Protein AF-A0A8T4BYN0-F1 (afdb_monomer_lite)

Sequence (73 aa):
MGPKDSYSKFEKVRIVSARALQISQGSPLMIDLGPEEADGFDPTNIALKEWEAELIPIDIKRESKKKRSMGWS

Secondary structure (DSSP, 8-state):
---GGGS-HHHHHHHHHHHHHHHHTTPPPSS---HHHHHS--HHHHHHHHHHTT--S----------------

Structure (mmCIF, N/CA/C/O backbone):
data_AF-A0A8T4BYN0-F1
#
_entry.id   AF-A0A8T4BYN0-F1
#
loop_
_atom_site.group_PDB
_atom_site.id
_atom_site.type_symbol
_atom_site.label_atom_id
_atom_site.label_alt_id
_atom_site.label_comp_id
_atom_site.label_asym_id
_atom_site.label_entity_id
_atom_site.label_seq_id
_atom_site.pdbx_PDB_ins_code
_atom_site.Cartn_x
_atom_site.Cartn_y
_atom_site.Cartn_z
_atom_site.occupancy
_atom_site.B_iso_or_equiv
_atom_site.auth_seq_id
_atom_site.auth_comp_id
_atom_site.auth_asym_id
_atom_site.auth_atom_id
_atom_site.pdbx_PDB_model_num
ATOM 1 N N . MET A 1 1 ? -14.893 -2.087 -0.834 1.00 61.50 1 MET A N 1
ATOM 2 C CA . MET A 1 1 ? -14.268 -0.814 -0.463 1.00 61.50 1 MET A CA 1
ATOM 3 C C . MET A 1 1 ? -15.350 0.186 -0.121 1.00 61.50 1 MET A C 1
ATOM 5 O O . MET A 1 1 ? -16.236 0.411 -0.941 1.00 61.50 1 MET A O 1
ATOM 9 N N . GLY A 1 2 ? -15.315 0.743 1.087 1.00 67.31 2 GLY A N 1
ATOM 10 C CA . GLY A 1 2 ? -16.023 1.992 1.365 1.00 67.31 2 GLY A CA 1
ATOM 11 C C . GLY A 1 2 ? -15.320 3.169 0.676 1.00 67.31 2 GLY A C 1
ATOM 12 O O . GLY A 1 2 ? -14.206 2.999 0.180 1.00 67.31 2 GLY A O 1
ATOM 13 N N . PRO A 1 3 ? -15.927 4.366 0.647 1.00 73.81 3 PRO A N 1
ATOM 14 C CA . PRO A 1 3 ? -15.248 5.554 0.136 1.00 73.81 3 PRO A CA 1
ATOM 15 C C . PRO A 1 3 ? -13.937 5.781 0.902 1.00 73.81 3 PRO A C 1
ATOM 17 O O . PRO A 1 3 ? -13.911 5.661 2.132 1.00 73.81 3 PRO A O 1
ATOM 20 N N . LYS A 1 4 ? -12.856 6.110 0.186 1.00 72.56 4 LYS A N 1
ATOM 21 C CA . LYS A 1 4 ? -11.501 6.303 0.736 1.00 72.56 4 LYS A CA 1
ATOM 22 C C . LYS A 1 4 ? -11.459 7.262 1.933 1.00 72.56 4 LYS A C 1
ATOM 24 O O . LYS A 1 4 ? -10.729 7.011 2.892 1.00 72.56 4 LYS A O 1
ATOM 29 N N . ASP A 1 5 ? -12.308 8.289 1.928 1.00 79.31 5 ASP A N 1
ATOM 30 C CA . ASP A 1 5 ? -12.42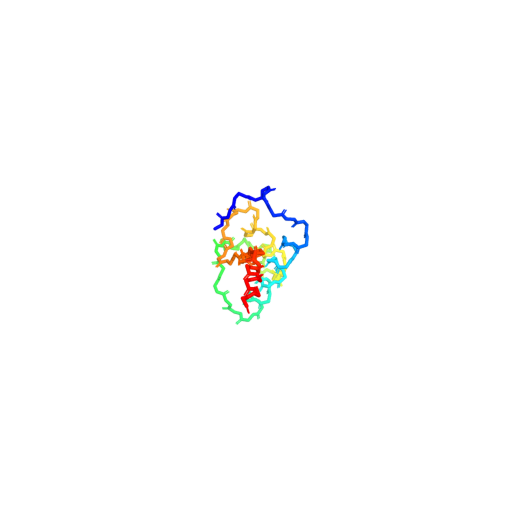2 9.290 3.001 1.00 79.31 5 ASP A CA 1
ATOM 31 C C . ASP A 1 5 ? -13.032 8.746 4.302 1.00 79.31 5 ASP A C 1
ATOM 33 O O . ASP A 1 5 ? -12.951 9.381 5.353 1.00 79.31 5 ASP A O 1
ATOM 37 N N . SER A 1 6 ? -13.639 7.559 4.259 1.00 86.25 6 SER A N 1
ATOM 38 C CA . SER A 1 6 ? -14.230 6.927 5.438 1.00 86.25 6 SER A CA 1
ATOM 39 C C . SER A 1 6 ? -13.221 6.168 6.299 1.00 86.25 6 SER A C 1
ATOM 41 O O . SER A 1 6 ? -13.572 5.790 7.419 1.00 86.25 6 SER A O 1
ATOM 43 N N . TYR A 1 7 ? -11.997 5.928 5.813 1.00 89.69 7 TYR A N 1
ATOM 44 C CA . TYR A 1 7 ? -10.960 5.217 6.560 1.00 89.69 7 TYR A CA 1
ATOM 45 C C . TYR A 1 7 ? -10.135 6.176 7.421 1.00 89.69 7 TYR A C 1
ATOM 47 O O . TYR A 1 7 ? -9.664 7.220 6.970 1.00 89.69 7 TYR A O 1
ATOM 55 N N . SER A 1 8 ? -9.881 5.787 8.667 1.00 93.38 8 SER A N 1
ATOM 56 C CA . SER A 1 8 ? -8.918 6.487 9.515 1.00 93.38 8 SER A CA 1
ATOM 57 C C . SER A 1 8 ? -7.485 6.328 8.988 1.00 93.38 8 SER A C 1
ATOM 59 O O . SER A 1 8 ? -7.158 5.391 8.256 1.00 93.38 8 SER A O 1
ATOM 61 N N . LYS A 1 9 ? -6.574 7.201 9.435 1.00 92.50 9 LYS A N 1
ATOM 62 C CA . LYS A 1 9 ? -5.142 7.093 9.109 1.00 92.50 9 LYS A CA 1
ATOM 63 C C . LYS A 1 9 ? -4.564 5.717 9.473 1.00 92.50 9 LYS A C 1
ATOM 65 O O . LYS A 1 9 ? -3.772 5.172 8.712 1.00 92.50 9 LYS A O 1
ATOM 70 N N . PHE A 1 10 ? -4.975 5.148 10.607 1.00 93.75 10 PHE A N 1
ATOM 71 C CA . PHE A 1 10 ? -4.520 3.829 11.059 1.00 93.75 10 PHE A CA 1
ATOM 72 C C . PHE A 1 10 ? -5.060 2.701 10.181 1.00 93.75 10 PHE A C 1
ATOM 74 O O . PHE A 1 10 ? -4.322 1.784 9.829 1.00 93.75 10 PHE A O 1
ATOM 81 N N . GLU A 1 11 ? -6.331 2.799 9.796 1.00 93.75 11 GLU A N 1
ATOM 82 C CA . GLU A 1 11 ? -6.979 1.872 8.871 1.00 93.75 11 GLU A CA 1
ATOM 83 C C . GLU A 1 11 ? -6.279 1.886 7.503 1.00 93.75 11 GLU A C 1
ATOM 85 O O . GLU A 1 11 ? -5.859 0.832 7.025 1.00 93.75 11 GLU A O 1
ATOM 90 N N . LYS A 1 12 ? -6.036 3.075 6.931 1.00 93.44 12 LYS A N 1
ATOM 91 C CA . LYS A 1 12 ? -5.275 3.234 5.681 1.00 93.44 12 LYS A CA 1
ATOM 92 C C . LYS A 1 12 ? -3.895 2.582 5.774 1.00 93.44 12 LYS A C 1
ATOM 94 O O . LYS A 1 12 ? -3.532 1.794 4.905 1.00 93.44 12 LYS A O 1
ATOM 99 N N . VAL A 1 13 ? -3.127 2.894 6.822 1.00 95.75 13 VAL A N 1
ATOM 100 C CA . VAL A 1 13 ? -1.788 2.313 7.016 1.00 95.75 13 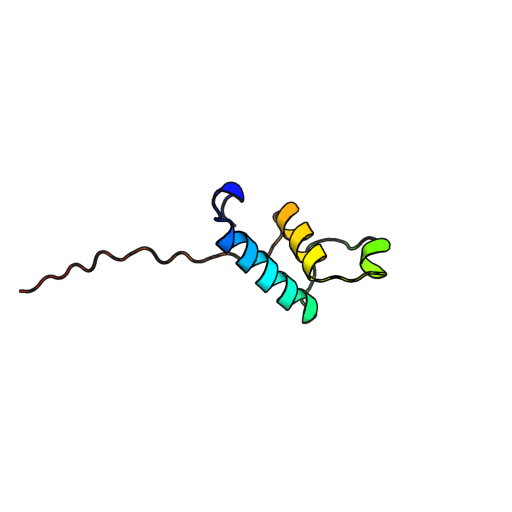VAL A CA 1
ATOM 101 C C . VAL A 1 13 ? -1.873 0.791 7.089 1.00 95.75 13 VAL A C 1
ATOM 103 O O . VAL A 1 13 ? -1.101 0.111 6.422 1.00 95.75 13 VAL A O 1
ATOM 106 N N . ARG A 1 14 ? -2.839 0.237 7.830 1.00 95.31 14 ARG A N 1
ATOM 107 C CA . ARG A 1 14 ? -2.985 -1.215 7.968 1.00 95.31 14 ARG A CA 1
ATOM 108 C C . ARG A 1 14 ? -3.301 -1.901 6.640 1.00 95.31 14 ARG A C 1
ATOM 110 O O . ARG A 1 14 ? -2.730 -2.959 6.380 1.00 95.31 14 ARG A O 1
ATOM 117 N N . ILE A 1 15 ? -4.173 -1.306 5.826 1.00 95.19 15 ILE A N 1
ATOM 118 C CA . ILE A 1 15 ? -4.513 -1.803 4.486 1.00 95.19 15 ILE A CA 1
ATOM 119 C C . ILE A 1 15 ? -3.265 -1.810 3.601 1.00 95.19 15 ILE A C 1
ATOM 121 O O . ILE A 1 15 ? -2.895 -2.858 3.080 1.00 95.19 15 ILE A O 1
ATOM 125 N N . VAL A 1 16 ? -2.565 -0.678 3.495 1.00 95.94 16 VAL A N 1
ATOM 126 C CA . VAL A 1 16 ? -1.366 -0.562 2.650 1.00 95.94 16 VAL A CA 1
ATOM 127 C C . VAL A 1 16 ? -0.273 -1.531 3.104 1.00 95.94 16 VAL A C 1
ATOM 129 O O . VAL A 1 16 ? 0.284 -2.243 2.276 1.00 95.94 16 VAL A O 1
ATOM 132 N N . SER A 1 17 ? -0.003 -1.638 4.409 1.00 96.38 17 SER A N 1
ATOM 133 C CA . SER A 1 17 ? 1.005 -2.575 4.926 1.00 96.38 17 SER A CA 1
ATOM 134 C C . SER A 1 17 ? 0.646 -4.038 4.654 1.00 96.38 17 SER A C 1
ATOM 136 O O . SER A 1 17 ? 1.517 -4.828 4.299 1.00 96.38 17 SER A O 1
ATOM 138 N N . ALA A 1 18 ? -0.627 -4.417 4.816 1.00 96.94 18 ALA A N 1
ATOM 139 C CA . ALA A 1 18 ? -1.076 -5.773 4.511 1.00 96.94 18 ALA A CA 1
ATOM 140 C C . ALA A 1 18 ? -0.979 -6.071 3.009 1.00 96.94 18 ALA A C 1
ATOM 142 O O . ALA A 1 18 ? -0.562 -7.164 2.630 1.00 96.94 18 ALA A O 1
ATOM 143 N N . ARG A 1 19 ? -1.316 -5.097 2.155 1.00 97.00 19 ARG A N 1
ATOM 144 C CA . ARG A 1 19 ? -1.221 -5.252 0.704 1.00 97.00 19 ARG A CA 1
ATOM 145 C C . ARG A 1 19 ? 0.228 -5.334 0.224 1.00 97.00 19 ARG A C 1
ATOM 147 O O . ARG A 1 19 ? 0.539 -6.219 -0.563 1.00 97.00 19 ARG A O 1
ATOM 154 N N . ALA A 1 20 ? 1.120 -4.503 0.758 1.00 96.69 20 ALA A N 1
ATOM 155 C CA . ALA A 1 20 ? 2.552 -4.576 0.470 1.00 96.69 20 ALA A CA 1
ATOM 156 C C . ALA A 1 20 ? 3.120 -5.965 0.802 1.00 96.69 20 ALA A C 1
ATOM 158 O O . ALA A 1 20 ? 3.835 -6.546 -0.007 1.00 96.69 20 ALA A O 1
ATOM 159 N N . LEU A 1 21 ? 2.726 -6.552 1.941 1.00 96.69 21 LEU A N 1
ATOM 160 C CA . LEU A 1 21 ? 3.120 -7.918 2.296 1.00 96.69 21 LEU A CA 1
ATOM 161 C C . LEU A 1 21 ? 2.640 -8.954 1.267 1.00 96.69 21 LEU A C 1
ATOM 163 O O . LEU A 1 21 ? 3.410 -9.836 0.897 1.00 96.69 21 LEU A O 1
ATOM 167 N N . GLN A 1 22 ? 1.392 -8.855 0.799 1.00 96.31 22 GLN A N 1
ATOM 168 C CA . GLN A 1 22 ? 0.869 -9.760 -0.233 1.00 96.31 22 GLN A CA 1
ATOM 169 C C . GLN A 1 22 ? 1.685 -9.661 -1.527 1.00 96.31 22 GLN A C 1
ATOM 171 O O . GLN A 1 22 ? 2.024 -10.685 -2.116 1.00 96.31 22 GLN A O 1
ATOM 176 N N . ILE A 1 23 ? 2.027 -8.443 -1.949 1.00 95.19 23 ILE A N 1
ATOM 177 C CA . ILE A 1 23 ? 2.843 -8.195 -3.143 1.00 95.19 23 ILE A CA 1
ATOM 178 C C . ILE A 1 23 ? 4.234 -8.816 -2.982 1.00 95.19 23 ILE A C 1
ATOM 180 O O . ILE A 1 23 ? 4.680 -9.545 -3.865 1.00 95.19 23 ILE A O 1
ATOM 184 N N . SER A 1 24 ? 4.881 -8.629 -1.827 1.00 94.50 24 SER A N 1
ATOM 185 C CA . SER A 1 24 ? 6.173 -9.262 -1.521 1.00 94.50 24 SER A CA 1
ATOM 186 C C . SER A 1 24 ? 6.127 -10.792 -1.572 1.00 94.50 24 SER A C 1
ATOM 188 O O . SER A 1 24 ? 7.149 -11.433 -1.793 1.00 94.50 24 SER A O 1
ATOM 190 N N . GLN A 1 25 ? 4.952 -11.388 -1.353 1.00 95.69 25 GLN A N 1
ATOM 191 C CA . GLN A 1 25 ? 4.724 -12.832 -1.437 1.00 95.69 25 GLN A CA 1
ATOM 192 C C . GLN A 1 25 ? 4.373 -13.314 -2.857 1.00 95.69 25 GLN A C 1
ATOM 194 O O . GLN A 1 25 ? 4.053 -14.487 -3.034 1.00 95.69 25 GLN A O 1
ATOM 199 N N . GLY A 1 26 ? 4.419 -12.439 -3.866 1.00 91.81 26 GLY A N 1
ATOM 200 C CA . GLY A 1 26 ? 4.097 -12.778 -5.254 1.00 91.81 26 GLY A CA 1
ATOM 201 C C . GLY A 1 26 ? 2.602 -12.733 -5.578 1.00 91.81 26 GLY A C 1
ATOM 202 O O . GLY A 1 26 ? 2.170 -13.338 -6.558 1.00 91.81 26 GLY A O 1
ATOM 203 N N . SER A 1 27 ? 1.790 -12.044 -4.765 1.00 94.56 27 SER A N 1
ATOM 204 C CA . SER A 1 27 ? 0.389 -11.780 -5.107 1.00 94.56 27 SER A CA 1
ATOM 205 C C . SER A 1 27 ? 0.301 -10.956 -6.399 1.00 94.56 27 SER A C 1
ATOM 207 O O . SER A 1 27 ? 1.100 -10.033 -6.577 1.00 94.56 27 SER A O 1
ATOM 209 N N . PRO A 1 28 ? -0.671 -11.243 -7.285 1.00 93.00 28 PRO A N 1
ATOM 210 C CA . PRO A 1 28 ? -0.855 -10.475 -8.509 1.00 93.00 28 PRO A CA 1
ATOM 211 C C . PRO A 1 28 ? -1.151 -9.005 -8.208 1.00 93.00 28 PRO A C 1
ATOM 213 O O . PRO A 1 28 ? -1.870 -8.672 -7.256 1.00 93.00 28 PRO A O 1
ATOM 216 N N . LEU A 1 29 ? -0.598 -8.139 -9.052 1.00 93.31 29 LEU A N 1
ATOM 217 C CA . LEU A 1 29 ? -0.800 -6.697 -9.001 1.00 93.31 29 LEU A CA 1
ATOM 218 C C . LEU A 1 29 ? -2.084 -6.317 -9.735 1.00 93.31 29 LEU A C 1
ATOM 220 O O . LEU A 1 29 ? -2.448 -6.950 -10.724 1.00 93.31 29 LEU A O 1
ATOM 224 N N . MET A 1 30 ? -2.756 -5.279 -9.247 1.00 92.44 30 MET A N 1
ATOM 225 C CA . MET A 1 30 ? -3.961 -4.721 -9.870 1.00 92.44 30 MET A CA 1
ATOM 226 C C . MET A 1 30 ? -3.660 -3.540 -10.798 1.00 92.44 30 MET A C 1
ATOM 228 O O . MET A 1 30 ? -4.571 -3.006 -11.423 1.00 92.44 30 MET A O 1
ATOM 232 N N . ILE A 1 31 ? -2.397 -3.122 -10.870 1.00 90.00 31 ILE A N 1
ATOM 233 C CA . ILE A 1 31 ? -1.911 -2.052 -11.739 1.00 90.00 31 ILE A CA 1
ATOM 234 C C . ILE A 1 31 ? -0.818 -2.585 -12.660 1.00 90.00 31 ILE A C 1
ATOM 236 O O . ILE A 1 31 ? -0.073 -3.493 -12.285 1.00 90.00 31 ILE A O 1
ATOM 240 N N . ASP A 1 32 ? -0.693 -1.973 -13.833 1.00 87.44 32 ASP A N 1
ATOM 241 C CA . ASP A 1 32 ? 0.445 -2.211 -14.713 1.00 87.44 32 ASP A CA 1
ATOM 242 C C . ASP A 1 32 ? 1.681 -1.493 -14.162 1.00 87.44 32 ASP A C 1
ATOM 244 O O . ASP A 1 32 ? 1.633 -0.311 -13.807 1.00 87.44 32 ASP A O 1
ATOM 248 N N . LEU A 1 33 ? 2.796 -2.220 -14.075 1.00 83.62 33 LEU A N 1
ATOM 249 C CA . LEU A 1 33 ? 4.084 -1.641 -13.711 1.00 83.62 33 LEU A CA 1
ATOM 250 C C . LEU A 1 33 ? 4.717 -0.995 -14.940 1.00 83.62 33 LEU A C 1
ATOM 252 O O . LEU A 1 33 ? 4.833 -1.624 -15.994 1.00 83.62 33 LEU A O 1
ATOM 256 N N . GLY A 1 34 ? 5.142 0.256 -14.793 1.00 82.25 34 GLY A N 1
ATOM 257 C CA . GLY A 1 34 ? 5.974 0.915 -15.781 1.00 82.25 34 GLY A CA 1
ATOM 258 C C . GLY A 1 34 ? 7.424 0.416 -15.726 1.00 82.25 34 GLY A C 1
ATOM 259 O O . GLY A 1 34 ? 7.796 -0.399 -14.874 1.00 82.25 34 GLY A O 1
ATOM 260 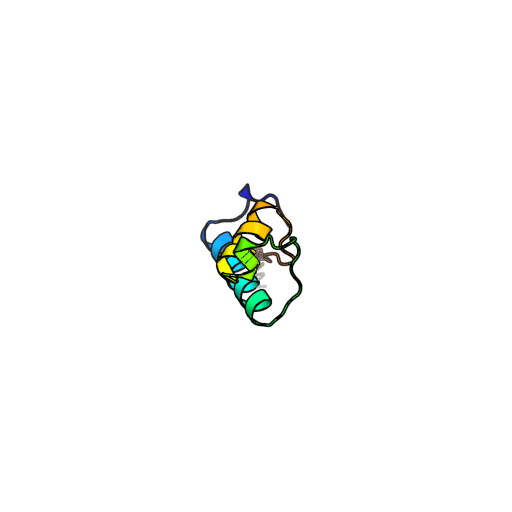N N . PRO A 1 35 ? 8.274 0.910 -16.643 1.00 76.12 35 PRO A N 1
ATOM 261 C CA . PRO A 1 35 ? 9.683 0.527 -16.709 1.00 76.12 35 PRO A CA 1
ATOM 262 C C . PRO A 1 35 ? 10.459 0.856 -15.425 1.00 76.12 35 PRO A C 1
ATOM 264 O O . PRO A 1 35 ? 11.339 0.098 -15.032 1.00 76.12 35 PRO A O 1
ATOM 267 N N . GLU A 1 36 ? 10.124 1.965 -14.761 1.00 74.56 36 GLU A N 1
ATOM 268 C CA . GLU A 1 36 ? 10.822 2.423 -13.553 1.00 74.56 36 GLU A CA 1
ATOM 269 C C . GLU A 1 36 ? 10.515 1.539 -12.337 1.00 74.56 36 GLU A C 1
ATOM 271 O O . GLU A 1 36 ? 11.400 1.227 -11.542 1.00 74.56 36 GLU A O 1
ATOM 276 N N . GLU A 1 37 ? 9.270 1.079 -12.197 1.00 73.00 37 GLU A N 1
ATOM 277 C CA . GLU A 1 37 ? 8.863 0.213 -11.088 1.00 73.00 37 GLU A CA 1
ATOM 278 C C . GLU A 1 37 ? 9.351 -1.228 -11.251 1.00 73.00 37 GLU A C 1
ATOM 280 O O . GLU A 1 37 ? 9.468 -1.949 -10.259 1.00 73.00 37 GLU A O 1
ATOM 285 N N . ALA A 1 38 ? 9.632 -1.649 -12.486 1.00 73.81 38 ALA A N 1
ATOM 286 C CA . ALA A 1 38 ? 10.244 -2.941 -12.762 1.00 73.81 38 ALA A CA 1
ATOM 287 C C . ALA A 1 38 ? 11.725 -2.978 -12.341 1.00 73.81 38 ALA A C 1
ATOM 289 O O . ALA A 1 38 ? 12.183 -4.002 -11.837 1.00 73.81 38 ALA A O 1
ATOM 290 N N . ASP A 1 39 ? 12.453 -1.870 -12.514 1.00 77.38 39 ASP A N 1
ATOM 291 C CA . ASP A 1 39 ? 13.868 -1.750 -12.131 1.00 77.38 39 ASP A CA 1
ATOM 292 C C . ASP A 1 39 ? 14.036 -1.536 -10.611 1.00 77.38 39 ASP A C 1
ATOM 294 O O . ASP A 1 39 ? 14.945 -2.079 -9.983 1.00 77.38 39 ASP A O 1
ATOM 298 N N . GLY A 1 40 ? 13.100 -0.808 -9.989 1.00 78.75 40 GLY A N 1
ATOM 299 C CA . GLY A 1 40 ? 13.070 -0.509 -8.554 1.00 78.75 40 GLY A CA 1
ATOM 300 C C . GLY A 1 40 ? 11.841 -1.070 -7.838 1.00 78.75 40 GLY A C 1
ATOM 301 O O . GLY A 1 40 ? 11.061 -0.303 -7.269 1.00 78.75 40 GLY A O 1
ATOM 302 N N . PHE A 1 41 ? 11.653 -2.394 -7.861 1.00 85.56 41 PHE A N 1
ATOM 303 C CA . PHE A 1 41 ? 10.467 -3.045 -7.291 1.00 85.56 41 PHE A CA 1
ATOM 304 C 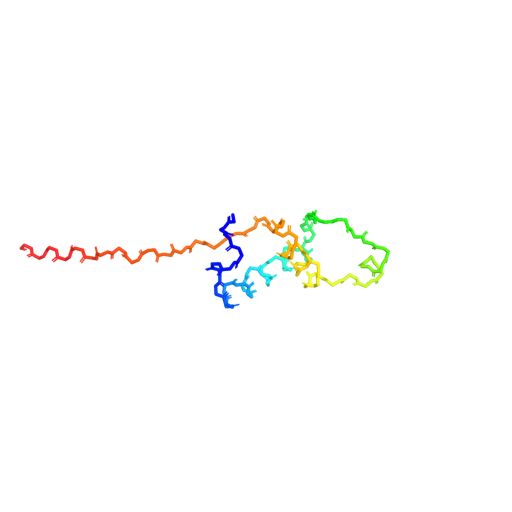C . PHE A 1 41 ? 10.344 -2.826 -5.770 1.00 85.56 41 PHE A C 1
ATOM 306 O O . PHE A 1 41 ? 10.985 -3.508 -4.969 1.00 85.56 41 PHE A O 1
ATOM 313 N N . ASP A 1 42 ? 9.473 -1.895 -5.367 1.00 92.44 42 ASP A N 1
ATOM 314 C CA . ASP A 1 42 ? 9.093 -1.649 -3.971 1.00 92.44 42 ASP A CA 1
ATOM 315 C C . ASP A 1 42 ? 7.606 -1.994 -3.745 1.00 92.44 42 ASP A C 1
ATOM 317 O O . ASP A 1 42 ? 6.717 -1.226 -4.139 1.00 92.44 42 ASP A O 1
ATOM 321 N N . PRO A 1 43 ? 7.311 -3.112 -3.055 1.00 94.62 43 PRO A N 1
ATOM 322 C CA . PRO A 1 43 ? 5.952 -3.535 -2.712 1.00 94.62 43 PRO A CA 1
ATOM 323 C C . PRO A 1 43 ? 5.122 -2.466 -1.995 1.00 94.62 43 PRO A C 1
ATOM 325 O O . PRO A 1 43 ? 3.900 -2.415 -2.155 1.00 94.62 43 PRO A O 1
ATOM 328 N N . THR A 1 44 ? 5.766 -1.603 -1.205 1.00 95.00 44 THR A N 1
ATOM 329 C CA . THR A 1 44 ? 5.093 -0.539 -0.453 1.00 95.00 44 THR A CA 1
ATOM 330 C C . THR A 1 44 ? 4.586 0.545 -1.391 1.00 95.00 44 THR A C 1
ATOM 332 O O . THR A 1 44 ? 3.431 0.960 -1.286 1.00 95.00 44 THR A O 1
ATOM 335 N N . ASN A 1 45 ? 5.420 0.967 -2.342 1.00 93.88 45 ASN A N 1
ATOM 336 C CA . ASN A 1 45 ? 5.044 1.970 -3.335 1.00 93.88 45 ASN A CA 1
ATOM 337 C C . ASN A 1 45 ? 3.963 1.439 -4.279 1.00 93.88 45 ASN A C 1
ATOM 339 O O . ASN A 1 45 ? 3.019 2.162 -4.596 1.00 93.88 45 ASN A O 1
ATOM 343 N N . ILE A 1 46 ? 4.048 0.167 -4.672 1.00 94.19 46 ILE A N 1
ATOM 344 C CA . ILE A 1 46 ? 3.025 -0.478 -5.506 1.00 94.19 46 ILE A CA 1
ATOM 345 C C . ILE A 1 46 ? 1.686 -0.537 -4.757 1.00 94.19 46 ILE A C 1
ATOM 347 O O . ILE A 1 46 ? 0.661 -0.130 -5.302 1.00 94.19 46 ILE A O 1
ATOM 351 N N . ALA A 1 47 ? 1.685 -0.936 -3.480 1.00 95.62 47 ALA A N 1
ATOM 352 C CA . ALA A 1 47 ? 0.477 -0.913 -2.655 1.00 95.62 47 ALA A CA 1
ATOM 353 C C . ALA A 1 47 ? -0.103 0.506 -2.502 1.00 95.62 47 ALA A C 1
ATOM 355 O O . ALA A 1 47 ? -1.319 0.682 -2.529 1.00 95.62 47 ALA A O 1
ATOM 356 N N . LEU A 1 48 ? 0.737 1.538 -2.361 1.00 94.50 48 LEU A N 1
ATOM 357 C CA . LEU A 1 48 ? 0.271 2.929 -2.310 1.00 94.50 48 LEU A CA 1
ATOM 358 C C . LEU A 1 48 ? -0.399 3.361 -3.620 1.00 94.50 48 LEU A C 1
ATOM 360 O O . LEU A 1 48 ? -1.461 3.981 -3.569 1.00 94.50 48 LEU A O 1
ATOM 364 N N . LYS A 1 49 ? 0.161 2.985 -4.772 1.00 93.44 49 LYS A N 1
ATOM 365 C CA . LYS A 1 49 ? -0.434 3.267 -6.086 1.00 93.44 49 LYS A CA 1
ATOM 366 C C . LYS A 1 49 ? -1.773 2.559 -6.273 1.00 93.44 49 LYS A C 1
ATOM 368 O O . LYS A 1 49 ? -2.740 3.189 -6.693 1.00 93.44 49 LYS A O 1
ATOM 373 N N . GLU A 1 50 ? -1.876 1.288 -5.885 1.00 93.69 50 GLU A N 1
ATOM 374 C CA . GLU A 1 50 ? -3.159 0.574 -5.907 1.00 93.69 50 GLU A CA 1
ATOM 375 C C . GLU A 1 50 ? -4.200 1.234 -4.986 1.00 93.69 50 GLU A C 1
ATOM 377 O O . GLU A 1 50 ? -5.384 1.275 -5.320 1.00 93.69 50 GLU A O 1
ATOM 382 N N . TRP A 1 51 ? -3.784 1.770 -3.830 1.00 93.38 51 TRP A N 1
ATOM 383 C CA . TRP A 1 51 ? -4.676 2.517 -2.933 1.00 93.38 51 TRP A CA 1
ATOM 384 C C . TRP A 1 51 ? -5.146 3.834 -3.557 1.00 93.38 51 TRP A C 1
ATOM 386 O O . TRP A 1 51 ? -6.284 4.260 -3.355 1.00 93.38 51 TRP A O 1
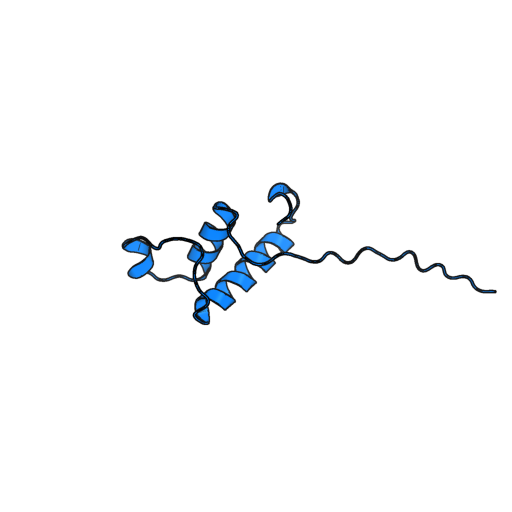ATOM 396 N N . GLU A 1 52 ? -4.269 4.521 -4.282 1.00 92.50 52 GLU A N 1
ATOM 397 C CA . GLU A 1 52 ? -4.600 5.762 -4.978 1.00 92.50 52 GLU A CA 1
ATOM 398 C C . GLU A 1 52 ? -5.550 5.543 -6.149 1.00 92.50 52 GLU A C 1
ATOM 400 O O . GLU A 1 52 ? -6.462 6.349 -6.315 1.00 92.50 52 GLU A O 1
ATOM 405 N N . ALA A 1 53 ? -5.397 4.426 -6.859 1.00 92.00 53 ALA A N 1
ATOM 406 C CA . ALA A 1 53 ? -6.291 3.993 -7.927 1.00 92.00 53 ALA A CA 1
ATOM 407 C C . ALA A 1 53 ? -7.598 3.338 -7.428 1.00 92.00 53 ALA A C 1
ATOM 409 O O . ALA A 1 53 ? -8.434 2.968 -8.244 1.00 92.00 53 ALA A O 1
ATOM 410 N N . GLU A 1 54 ? -7.777 3.172 -6.110 1.00 90.81 54 GLU A N 1
ATOM 411 C CA . GLU A 1 54 ? -8.917 2.470 -5.491 1.00 90.81 54 GLU A CA 1
ATOM 412 C C . GLU A 1 54 ? -9.068 0.995 -5.928 1.00 90.81 54 GLU A C 1
ATOM 414 O O . GLU A 1 54 ? -10.159 0.426 -5.894 1.00 90.81 54 GLU A O 1
ATOM 419 N N . LEU A 1 55 ? -7.955 0.343 -6.281 1.00 93.06 55 LEU A N 1
ATOM 420 C CA . LEU A 1 55 ? -7.910 -1.031 -6.802 1.00 93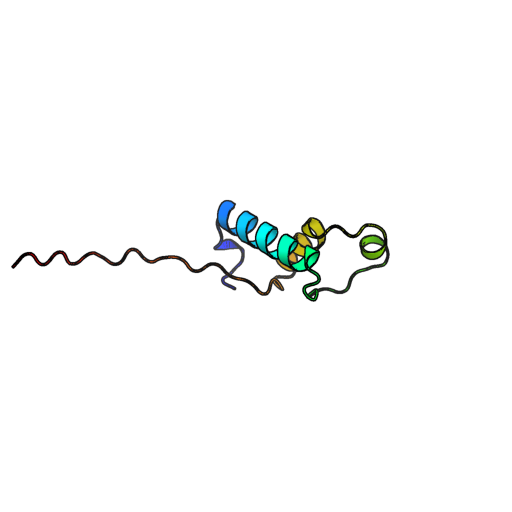.06 55 LEU A CA 1
ATOM 421 C C . LEU A 1 55 ? -7.484 -2.084 -5.768 1.00 93.06 55 LEU A C 1
ATOM 423 O O . LEU A 1 55 ? -7.385 -3.266 -6.096 1.00 93.06 55 LEU A O 1
ATOM 427 N N . ILE A 1 56 ? -7.218 -1.697 -4.516 1.00 92.94 56 ILE A N 1
ATOM 428 C CA . ILE A 1 56 ? -6.759 -2.650 -3.496 1.00 92.94 56 ILE A CA 1
ATOM 429 C C . ILE A 1 56 ? -7.819 -3.749 -3.238 1.00 92.94 56 ILE A C 1
ATOM 431 O O . ILE A 1 56 ? -8.964 -3.444 -2.909 1.00 92.94 56 ILE A O 1
ATOM 435 N N . PRO A 1 57 ? -7.458 -5.045 -3.289 1.00 90.69 57 PRO A N 1
ATOM 436 C CA . PRO A 1 57 ? -8.413 -6.151 -3.144 1.00 90.69 57 PRO A CA 1
ATOM 437 C C . PRO A 1 57 ? -8.727 -6.548 -1.689 1.00 90.69 57 PRO A C 1
ATOM 439 O O . PRO A 1 57 ? -9.224 -7.646 -1.440 1.00 90.69 57 PRO A O 1
ATOM 442 N N . ILE A 1 58 ? -8.424 -5.697 -0.707 1.00 90.56 58 ILE A N 1
ATOM 443 C CA . ILE A 1 58 ? -8.660 -5.962 0.720 1.00 90.56 58 ILE A CA 1
ATOM 444 C C . ILE A 1 58 ? -9.380 -4.791 1.390 1.00 90.56 58 ILE A C 1
ATOM 446 O O . ILE A 1 58 ? -9.187 -3.638 1.024 1.00 90.56 58 ILE A O 1
ATOM 450 N N . ASP A 1 59 ? -10.195 -5.099 2.399 1.00 90.06 59 ASP A N 1
ATOM 451 C CA . ASP A 1 59 ? -11.029 -4.128 3.114 1.00 90.06 59 ASP A CA 1
ATOM 452 C C . ASP A 1 59 ? -11.021 -4.416 4.630 1.00 90.06 59 ASP A C 1
ATOM 454 O O . ASP A 1 59 ? -10.618 -5.497 5.075 1.00 90.06 59 ASP A O 1
ATOM 458 N N . ILE A 1 60 ? -11.476 -3.460 5.439 1.00 88.56 60 ILE A N 1
ATOM 459 C CA . ILE A 1 60 ? -11.533 -3.561 6.899 1.00 88.56 60 ILE A CA 1
ATOM 460 C C . ILE A 1 60 ? -12.940 -3.926 7.354 1.00 88.56 60 ILE A C 1
ATOM 462 O O . ILE A 1 60 ? -13.922 -3.249 7.056 1.00 88.56 60 ILE A O 1
ATOM 466 N N . LYS A 1 61 ? -13.033 -4.967 8.185 1.00 89.12 61 LYS A N 1
ATOM 467 C CA . LYS A 1 61 ? -14.258 -5.275 8.926 1.00 89.12 61 LYS A CA 1
ATOM 468 C C . LYS A 1 61 ? -14.259 -4.524 10.250 1.00 89.12 61 LYS A C 1
ATOM 470 O O . LYS A 1 61 ? -13.428 -4.785 11.116 1.00 89.12 61 LYS A O 1
ATOM 475 N N . ARG A 1 62 ? -15.217 -3.612 10.413 1.00 86.50 62 ARG A N 1
ATOM 476 C CA . ARG A 1 62 ? -15.440 -2.891 11.671 1.00 86.50 62 ARG A CA 1
ATOM 477 C C . ARG A 1 62 ? -16.328 -3.717 12.585 1.00 86.50 62 ARG A C 1
ATOM 479 O O . ARG A 1 62 ? -17.425 -4.114 12.200 1.00 86.50 62 ARG A O 1
ATOM 486 N N . GLU A 1 63 ? -15.869 -3.951 13.807 1.00 83.75 63 GLU A N 1
ATOM 487 C CA . GLU A 1 63 ? -16.707 -4.580 14.818 1.00 83.75 63 GLU A CA 1
ATOM 488 C C . GLU A 1 63 ? -17.704 -3.546 15.354 1.00 83.75 63 GLU A C 1
ATOM 490 O O . GLU A 1 63 ? -17.346 -2.586 16.039 1.00 83.75 63 GLU A O 1
ATOM 495 N N . SER A 1 64 ? -18.984 -3.711 15.019 1.00 76.44 64 SER A N 1
ATOM 496 C CA . SER A 1 64 ? -20.043 -2.931 15.655 1.00 76.44 64 SER A CA 1
ATOM 497 C C . SER A 1 64 ? -20.131 -3.357 17.118 1.00 76.44 64 SER A C 1
ATOM 499 O O . SER A 1 64 ? -20.316 -4.547 17.384 1.00 76.44 64 SER A O 1
ATOM 501 N N . LYS A 1 65 ? -20.061 -2.417 18.071 1.00 68.56 65 LYS A N 1
ATOM 502 C CA . LYS A 1 65 ? -20.376 -2.715 19.475 1.00 68.56 65 LYS A CA 1
ATOM 503 C C . LYS A 1 65 ? -21.793 -3.293 19.539 1.00 68.56 65 LYS A C 1
ATOM 505 O O . LYS A 1 65 ? -22.765 -2.540 19.507 1.00 68.56 65 LYS A O 1
ATOM 510 N N . LYS A 1 66 ? -21.934 -4.620 19.645 1.00 63.12 66 LYS A N 1
ATOM 511 C CA . LYS A 1 66 ? -23.208 -5.220 20.048 1.00 63.12 66 LYS A CA 1
ATOM 512 C C . LYS A 1 66 ? -23.531 -4.614 21.407 1.00 63.12 66 LYS A C 1
ATOM 514 O O . LYS A 1 66 ? -22.745 -4.765 22.345 1.00 63.12 66 LYS A O 1
ATOM 519 N N . LYS A 1 67 ? -24.657 -3.901 21.522 1.00 62.59 67 LYS A N 1
ATOM 520 C CA . LYS A 1 67 ? -25.201 -3.565 22.839 1.00 62.59 67 LYS A CA 1
ATOM 521 C C . LYS A 1 67 ? -25.359 -4.901 23.553 1.00 62.59 67 LYS A C 1
ATOM 523 O O . LYS A 1 67 ? -26.176 -5.718 23.140 1.00 62.59 67 LYS A O 1
ATOM 528 N N . ARG A 1 68 ? -24.526 -5.158 24.562 1.00 66.00 68 ARG A N 1
ATOM 529 C CA . ARG A 1 68 ? -24.742 -6.268 25.485 1.00 66.00 68 ARG A CA 1
ATOM 530 C C . ARG A 1 68 ? -26.066 -5.950 26.166 1.00 66.00 68 ARG A C 1
ATOM 532 O O . ARG A 1 68 ? -26.090 -5.157 27.100 1.00 66.00 68 ARG A O 1
ATOM 539 N N . SER A 1 69 ? -27.168 -6.484 25.646 1.00 62.81 69 SER A N 1
ATOM 540 C CA . SER A 1 69 ? -28.432 -6.538 26.365 1.00 62.81 69 SER A CA 1
ATOM 541 C C . SER A 1 69 ? -28.187 -7.463 27.548 1.00 62.81 69 SER A C 1
ATOM 543 O O . SER A 1 69 ? -28.341 -8.678 27.456 1.00 62.81 69 SER A O 1
ATOM 545 N N . MET A 1 70 ? -27.670 -6.894 28.630 1.00 61.28 70 MET A N 1
ATOM 546 C CA . MET A 1 70 ? -27.536 -7.576 29.902 1.00 61.28 70 MET A CA 1
ATOM 547 C C . MET A 1 70 ? -28.934 -7.589 30.517 1.00 61.28 70 MET A C 1
ATOM 549 O O . MET A 1 70 ? -29.275 -6.750 31.340 1.00 61.28 70 MET A O 1
ATOM 553 N N . GLY A 1 71 ? -29.779 -8.489 30.015 1.00 59.12 71 GLY A N 1
ATOM 554 C CA . GLY A 1 71 ? -30.984 -8.897 30.715 1.00 59.12 71 GLY A CA 1
ATOM 555 C C . GLY A 1 71 ? -30.543 -9.796 31.857 1.00 59.12 71 GLY A C 1
ATOM 556 O O . GLY A 1 71 ? -30.367 -10.992 31.657 1.00 59.12 71 GLY A O 1
ATOM 557 N N . TRP A 1 72 ? -30.281 -9.206 33.021 1.00 61.44 72 TRP A N 1
ATOM 558 C CA . TRP A 1 72 ? -30.300 -9.962 34.265 1.00 61.44 72 TRP A CA 1
ATOM 559 C C . TRP A 1 72 ? -31.777 -10.107 34.632 1.00 61.44 72 TRP A C 1
ATOM 561 O O . TRP A 1 72 ? -32.416 -9.128 35.015 1.00 61.44 72 TRP A O 1
ATOM 571 N N . SER A 1 73 ? -32.340 -11.284 34.362 1.00 48.69 73 SER A N 1
ATOM 572 C CA . SER A 1 73 ? -33.595 -11.735 34.973 1.00 48.69 73 SER A CA 1
ATOM 573 C C . SER A 1 73 ? -33.272 -12.458 36.269 1.00 48.69 73 SER A C 1
ATOM 575 O O . SER A 1 73 ? -32.228 -13.148 36.291 1.00 48.69 73 SER A O 1
#

Foldseek 3Di:
DPPLVPDDPVQVVVLLVVQLVCVVVVNDQPDDDDPVCVVVVRSSVSSVVCVVVVNRPDHDDDDDPDPPPPPPD

pLDDT: mean 85.53, std 12.01, range [48.69, 97.0]

Radius of gyration: 17.19 Å; chains: 1; bounding box: 48×22×52 Å